Protein AF-A0A3C0YW04-F1 (afdb_monomer)

Radius of gyration: 13.29 Å; Cα contacts (8 Å, |Δi|>4): 84; chains: 1; bounding box: 31×26×33 Å

pLDDT: mean 92.04, std 8.36, range [55.81, 97.56]

Solvent-accessible surface area (backbone atoms only — not comparable to full-atom values): 5004 Å² total; per-residue (Å²): 128,78,72,99,50,91,66,43,67,41,53,69,53,42,29,51,49,31,52,47,45,66,38,88,86,40,90,57,22,68,58,48,44,58,67,38,68,39,86,41,31,61,73,64,65,81,82,80,51,56,60,30,76,68,32,93,81,74,49,51,33,53,60,34,40,54,52,39,54,53,50,42,52,50,53,52,47,33,65,74,68,60,60,89,120

Foldseek 3Di:
DDDPDPLEPDLVNLLVLLVLLPDPPRPCNVVSLVVQPDPRHLVPDPLPQPCCVPPPVNDGSSVSSVVSVVVSVVSVVCVVVVPPD

Nearest PDB structures (foldseek):
  8gs8-assembly1_B  TM=9.698E-01  e=7.716E-04  Homo sapiens
  2fbw-assembly2_O  TM=9.712E-01  e=1.511E-03  Gallus gallus
  8bqs-assembly1_CB  TM=9.551E-01  e=2.114E-03  Tetrahymena thermophila SB210
  3abv-assembly1_B  TM=9.649E-01  e=1.890E-03  Sus scrofa
  2acz-assembly1_B  TM=9.639E-01  e=4.895E-03  Escherichia coli

Structure (mmCIF, N/CA/C/O backbone):
data_AF-A0A3C0YW04-F1
#
_entry.id   AF-A0A3C0YW04-F1
#
loop_
_atom_site.group_PDB
_atom_site.id
_atom_site.type_symbol
_atom_site.label_atom_id
_atom_site.label_alt_id
_atom_site.label_comp_id
_atom_site.label_asym_id
_atom_site.label_entity_id
_atom_site.label_seq_id
_atom_site.pdbx_PDB_ins_code
_atom_site.Cartn_x
_atom_site.Cartn_y
_atom_site.Cartn_z
_atom_site.occupancy
_atom_site.B_iso_or_equiv
_atom_site.auth_seq_id
_atom_site.auth_comp_id
_atom_site.auth_asym_id
_atom_site.auth_atom_id
_atom_site.pdbx_PDB_model_num
ATOM 1 N N . VAL A 1 1 ? 10.756 -0.658 -11.476 1.00 62.81 1 VAL A N 1
ATOM 2 C CA . VAL A 1 1 ? 9.377 -0.171 -11.229 1.00 62.81 1 VAL A CA 1
ATOM 3 C C . VAL A 1 1 ? 9.380 0.783 -10.045 1.00 62.81 1 VAL A C 1
ATOM 5 O O . VAL A 1 1 ? 9.243 0.355 -8.908 1.00 62.81 1 VAL A O 1
ATOM 8 N N . VAL A 1 2 ? 9.598 2.062 -10.324 1.00 63.59 2 VAL A N 1
ATOM 9 C CA . VAL A 1 2 ? 9.471 3.201 -9.401 1.00 63.59 2 VAL A CA 1
ATOM 10 C C . VAL A 1 2 ? 8.962 4.361 -10.257 1.00 63.59 2 VAL A C 1
ATOM 12 O O . VAL A 1 2 ? 9.344 4.460 -11.421 1.00 63.59 2 VAL A O 1
ATOM 15 N N . GLY A 1 3 ? 7.980 5.097 -9.739 1.00 67.19 3 GLY A N 1
ATOM 16 C CA . GLY A 1 3 ? 7.160 6.034 -10.511 1.00 67.19 3 GLY A CA 1
ATOM 17 C C . GLY A 1 3 ? 7.652 7.482 -10.458 1.00 67.19 3 GLY A C 1
ATOM 18 O O . GLY A 1 3 ? 8.772 7.758 -10.054 1.00 67.19 3 GLY A O 1
ATOM 19 N N . LEU A 1 4 ? 6.753 8.391 -10.842 1.00 77.69 4 LEU A N 1
ATOM 20 C CA . LEU A 1 4 ? 6.935 9.850 -10.924 1.00 77.69 4 LEU A CA 1
ATOM 21 C C . LEU A 1 4 ? 7.223 10.546 -9.581 1.00 77.69 4 LEU A C 1
ATOM 23 O O . LEU A 1 4 ? 7.640 11.698 -9.572 1.00 77.69 4 LEU A O 1
ATOM 27 N N . ASP A 1 5 ? 6.949 9.877 -8.462 1.00 85.75 5 ASP A N 1
ATOM 28 C CA . ASP A 1 5 ? 7.088 10.423 -7.113 1.00 85.75 5 ASP A CA 1
ATOM 29 C C . ASP A 1 5 ? 8.265 9.744 -6.387 1.00 85.75 5 ASP A C 1
ATOM 31 O O . ASP A 1 5 ? 8.180 8.540 -6.114 1.00 85.75 5 ASP A O 1
ATOM 35 N N . PRO A 1 6 ? 9.341 10.482 -6.050 1.00 86.81 6 PRO A N 1
ATOM 36 C CA . PRO A 1 6 ? 10.474 9.958 -5.287 1.00 86.81 6 PRO A CA 1
ATOM 37 C C . PRO A 1 6 ? 10.097 9.441 -3.893 1.00 86.81 6 PRO A C 1
ATOM 39 O O . PRO A 1 6 ? 10.791 8.582 -3.356 1.00 86.81 6 PRO A O 1
ATOM 42 N N . GLY A 1 7 ? 9.002 9.940 -3.309 1.00 89.00 7 GLY A N 1
ATOM 43 C CA . GLY A 1 7 ? 8.496 9.502 -2.008 1.00 89.00 7 GLY A CA 1
ATOM 44 C C . GLY A 1 7 ? 7.739 8.173 -2.056 1.00 89.00 7 GLY A C 1
ATOM 45 O O . GLY A 1 7 ? 7.368 7.637 -1.009 1.00 89.00 7 GLY A O 1
ATOM 46 N N . PHE A 1 8 ? 7.501 7.615 -3.249 1.00 92.31 8 PHE A N 1
ATOM 47 C CA . PHE A 1 8 ? 6.745 6.379 -3.378 1.00 92.31 8 PHE A CA 1
ATOM 48 C C . PHE A 1 8 ? 7.481 5.183 -2.778 1.00 92.31 8 PHE A C 1
ATOM 50 O O . PHE A 1 8 ? 8.462 4.698 -3.337 1.00 92.31 8 PHE A O 1
ATOM 57 N N . ALA A 1 9 ? 6.924 4.628 -1.694 1.00 90.56 9 ALA A N 1
ATOM 58 C CA . ALA A 1 9 ? 7.465 3.453 -1.000 1.00 90.56 9 ALA A CA 1
ATOM 59 C C . ALA A 1 9 ? 7.701 2.241 -1.924 1.00 90.56 9 ALA A C 1
ATOM 61 O O . ALA A 1 9 ? 8.538 1.381 -1.649 1.00 90.56 9 ALA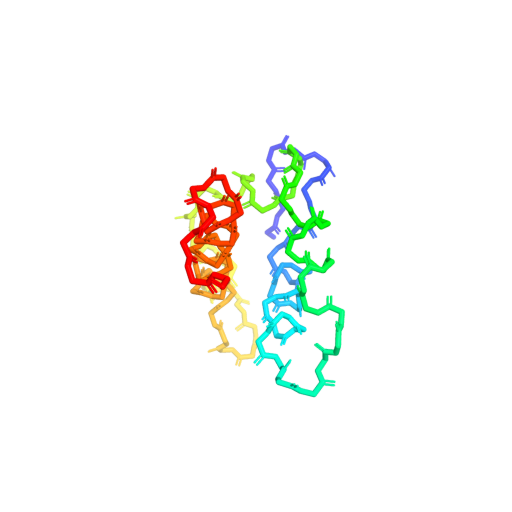 A O 1
ATOM 62 N N . GLY A 1 10 ? 6.962 2.164 -3.032 1.00 92.94 10 GLY A N 1
ATOM 63 C CA . GLY A 1 10 ? 7.173 1.160 -4.060 1.00 92.94 10 GLY A CA 1
ATOM 64 C C . GLY A 1 10 ? 6.347 -0.114 -3.861 1.00 92.94 10 GLY A C 1
ATOM 65 O O . GLY A 1 10 ? 5.807 -0.394 -2.785 1.00 92.94 10 GLY A O 1
ATOM 66 N N . PRO A 1 11 ? 6.241 -0.935 -4.918 1.00 95.06 11 PRO A N 1
ATOM 67 C CA . PRO A 1 11 ? 5.362 -2.097 -4.919 1.00 95.06 11 PRO A CA 1
ATOM 68 C C . PRO A 1 11 ? 5.807 -3.194 -3.944 1.00 95.06 11 PRO A C 1
ATOM 70 O O . PRO A 1 11 ? 4.963 -3.854 -3.344 1.00 95.06 11 PRO A O 1
ATOM 73 N N . ALA A 1 12 ? 7.116 -3.381 -3.753 1.00 94.81 12 ALA A N 1
ATOM 74 C CA . ALA A 1 12 ? 7.645 -4.391 -2.839 1.00 94.81 12 ALA A CA 1
ATOM 75 C C . ALA A 1 12 ? 7.333 -4.056 -1.369 1.00 94.81 12 ALA A C 1
ATOM 77 O O . ALA A 1 12 ? 6.849 -4.917 -0.632 1.00 94.81 12 ALA A O 1
ATOM 78 N N . ALA A 1 13 ? 7.539 -2.797 -0.965 1.00 94.88 13 ALA A N 1
ATOM 79 C CA . ALA A 1 13 ? 7.231 -2.331 0.385 1.00 94.88 13 ALA A CA 1
ATOM 80 C C . ALA A 1 13 ? 5.726 -2.412 0.675 1.00 94.88 13 ALA A C 1
ATOM 82 O O . ALA A 1 13 ? 5.321 -2.948 1.706 1.00 94.88 13 ALA A O 1
ATOM 83 N N . LEU A 1 14 ? 4.882 -1.971 -0.265 1.00 96.06 14 LEU A N 1
ATOM 84 C CA . LEU A 1 14 ? 3.429 -2.063 -0.112 1.00 96.06 14 LEU A CA 1
ATOM 85 C C . LEU A 1 14 ? 2.922 -3.511 -0.102 1.00 96.06 14 LEU A C 1
ATOM 87 O O . LEU A 1 14 ? 1.996 -3.827 0.643 1.00 96.06 14 LEU A O 1
ATOM 91 N N . ASN A 1 15 ? 3.545 -4.418 -0.860 1.00 96.50 15 ASN A N 1
ATOM 92 C CA . ASN A 1 15 ? 3.245 -5.845 -0.763 1.00 96.50 15 ASN A CA 1
ATOM 93 C C . ASN A 1 15 ? 3.591 -6.396 0.631 1.00 96.50 15 ASN A C 1
ATOM 95 O O . ASN A 1 15 ? 2.801 -7.135 1.216 1.00 96.50 15 ASN A O 1
ATOM 99 N N . ARG A 1 16 ? 4.731 -5.995 1.213 1.00 96.44 16 ARG A N 1
ATOM 100 C CA . ARG A 1 16 ? 5.088 -6.389 2.585 1.00 96.44 16 ARG A CA 1
ATOM 101 C C . ARG A 1 16 ? 4.109 -5.825 3.612 1.00 96.44 16 ARG A C 1
ATOM 103 O O . ARG A 1 16 ? 3.717 -6.560 4.516 1.00 96.44 16 ARG A O 1
ATOM 110 N N . ALA A 1 17 ? 3.680 -4.576 3.443 1.00 97.31 17 ALA A N 1
ATOM 111 C CA . ALA A 1 17 ? 2.665 -3.959 4.288 1.00 97.31 17 ALA A CA 1
ATOM 112 C C . ALA A 1 17 ? 1.315 -4.683 4.185 1.00 97.31 17 ALA A C 1
ATOM 114 O O . ALA A 1 17 ? 0.658 -4.888 5.199 1.00 97.31 17 ALA A O 1
ATOM 115 N N . PHE A 1 18 ? 0.923 -5.145 2.993 1.00 97.56 18 PHE A N 1
ATOM 116 C CA . PHE A 1 18 ? -0.276 -5.969 2.832 1.00 97.56 18 PHE A CA 1
ATOM 117 C C . PHE A 1 18 ? -0.180 -7.286 3.606 1.00 97.56 18 PHE A C 1
ATOM 119 O O . PHE A 1 18 ? -1.140 -7.654 4.282 1.00 97.56 18 PHE A O 1
ATOM 126 N N . VAL A 1 19 ? 0.966 -7.972 3.539 1.00 96.62 19 VAL A N 1
ATOM 127 C CA . VAL A 1 19 ? 1.200 -9.193 4.323 1.00 96.62 19 VAL A CA 1
ATOM 128 C C . VAL A 1 19 ? 1.134 -8.883 5.815 1.00 96.62 19 VAL A C 1
ATOM 130 O O . VAL A 1 19 ? 0.404 -9.557 6.525 1.00 96.62 19 VAL A O 1
ATOM 133 N N . ALA A 1 20 ? 1.825 -7.839 6.282 1.00 97.06 20 ALA A N 1
ATOM 134 C CA . ALA A 1 20 ? 1.819 -7.452 7.692 1.00 97.06 20 ALA A CA 1
ATOM 135 C C . ALA A 1 20 ? 0.412 -7.084 8.189 1.00 97.06 20 ALA A C 1
ATOM 137 O O . ALA A 1 20 ? 0.015 -7.508 9.265 1.00 97.06 20 ALA A O 1
ATOM 138 N N . ALA A 1 21 ? -0.371 -6.346 7.402 1.00 97.00 21 ALA A N 1
ATOM 139 C CA . ALA A 1 21 ? -1.747 -6.013 7.756 1.0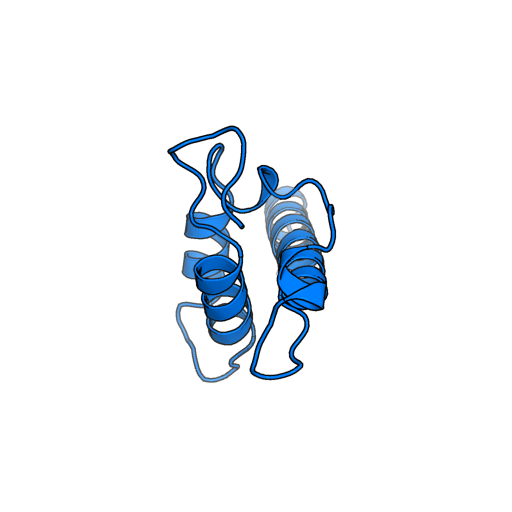0 97.00 21 ALA A CA 1
ATOM 140 C C . ALA A 1 21 ? -2.686 -7.232 7.696 1.00 97.00 21 ALA A C 1
ATOM 142 O O . ALA A 1 21 ? -3.742 -7.217 8.320 1.00 97.00 21 ALA A O 1
ATOM 143 N N . SER A 1 22 ? -2.355 -8.263 6.913 1.00 96.12 22 SER A N 1
ATOM 144 C CA . SER A 1 22 ? -3.195 -9.458 6.729 1.00 96.12 22 SER A CA 1
ATOM 145 C C . SER A 1 22 ? -2.819 -10.644 7.596 1.00 96.12 22 SER A C 1
ATOM 147 O O . SER A 1 22 ? -3.549 -11.629 7.580 1.00 96.12 22 SER A O 1
ATOM 149 N N . ASP A 1 23 ? -1.730 -10.533 8.343 1.00 96.50 23 ASP A N 1
ATOM 150 C CA . ASP A 1 23 ? -1.337 -11.492 9.361 1.00 96.50 23 ASP A CA 1
ATOM 151 C C . ASP A 1 23 ? -2.195 -11.262 10.612 1.00 96.50 23 ASP A C 1
ATOM 153 O O . ASP A 1 23 ? -2.159 -10.187 11.207 1.00 96.50 23 ASP A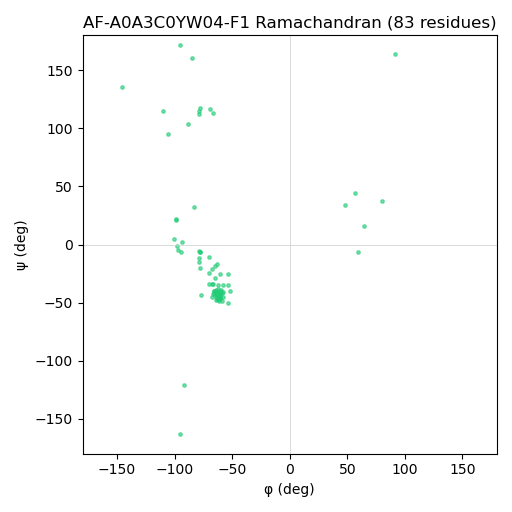 O 1
ATOM 157 N N . ASP A 1 24 ? -2.992 -12.256 10.988 1.00 95.38 24 ASP A N 1
ATOM 158 C CA . ASP A 1 24 ? -3.855 -12.246 12.174 1.00 95.38 24 ASP A CA 1
ATOM 159 C C . ASP A 1 24 ? -3.060 -12.251 13.485 1.00 95.38 24 ASP A C 1
ATOM 161 O O . ASP A 1 24 ? -3.560 -11.807 14.515 1.00 95.38 24 ASP A O 1
ATOM 165 N N . ARG A 1 25 ? -1.798 -12.684 13.435 1.00 96.00 25 ARG A N 1
ATOM 166 C CA . ARG A 1 25 ? -0.869 -12.642 14.571 1.00 96.00 25 ARG A CA 1
ATOM 167 C C . ARG A 1 25 ? -0.279 -11.251 14.795 1.00 96.00 25 ARG A C 1
ATOM 169 O O . ARG A 1 25 ? 0.391 -11.035 15.800 1.00 96.00 25 ARG A O 1
ATOM 176 N N . ASN A 1 26 ? -0.449 -10.323 13.849 1.00 95.94 26 ASN A N 1
ATOM 177 C CA . ASN A 1 26 ? 0.121 -8.987 13.951 1.00 95.94 26 ASN A CA 1
ATOM 178 C C . ASN A 1 26 ? -0.829 -8.028 14.680 1.00 95.94 26 ASN A C 1
ATOM 180 O O . ASN A 1 26 ? -1.765 -7.488 14.090 1.00 95.94 26 ASN A O 1
ATOM 184 N N . GLU A 1 27 ? -0.516 -7.741 15.941 1.00 95.94 27 GLU A N 1
ATOM 185 C CA . GLU A 1 27 ? -1.265 -6.799 16.785 1.00 95.94 27 GLU A CA 1
ATOM 186 C C . GLU A 1 27 ? -1.209 -5.346 16.275 1.00 95.94 27 GLU A C 1
ATOM 188 O O . GLU A 1 27 ? -2.067 -4.537 16.614 1.00 95.94 27 GLU A O 1
ATOM 193 N N . LEU A 1 28 ? -0.243 -5.013 15.407 1.00 95.44 28 LEU A N 1
ATOM 194 C CA . LEU A 1 28 ? -0.043 -3.669 14.849 1.00 95.44 28 LEU A CA 1
ATOM 195 C C . LEU A 1 28 ? -0.636 -3.511 13.437 1.00 95.44 28 LEU A C 1
ATOM 197 O O . LEU A 1 28 ? -0.221 -2.640 12.667 1.00 95.44 28 LEU A O 1
ATOM 201 N N . ALA A 1 29 ? -1.585 -4.366 13.042 1.00 95.44 29 ALA A N 1
ATOM 202 C CA . ALA A 1 29 ? -2.161 -4.343 11.697 1.00 95.44 29 ALA A CA 1
ATOM 203 C C . ALA A 1 29 ? -2.806 -2.987 11.341 1.00 95.44 29 ALA A C 1
ATOM 205 O O . ALA A 1 29 ? -2.620 -2.496 10.224 1.00 95.44 29 ALA A O 1
ATOM 206 N N . ASP A 1 30 ? -3.519 -2.358 12.278 1.00 94.19 30 ASP A N 1
ATOM 207 C CA . ASP A 1 30 ? -4.174 -1.061 12.056 1.00 94.19 30 ASP A CA 1
ATOM 208 C C . ASP A 1 30 ? -3.164 0.092 11.939 1.00 94.19 30 ASP A C 1
ATOM 210 O O . ASP A 1 30 ? -3.343 0.994 11.110 1.00 94.19 30 ASP A O 1
ATOM 214 N N . ASP A 1 31 ? -2.053 0.027 12.678 1.00 95.81 31 ASP A N 1
ATOM 215 C CA . ASP A 1 31 ? -0.966 1.003 12.578 1.00 95.81 31 ASP A CA 1
ATOM 216 C C . ASP A 1 31 ? -0.287 0.934 11.211 1.00 95.81 31 ASP A C 1
ATOM 218 O O . ASP A 1 31 ? -0.018 1.973 10.598 1.00 95.81 31 ASP A O 1
ATOM 222 N N . VAL A 1 32 ? -0.084 -0.277 10.676 1.00 96.12 32 VAL A N 1
ATOM 223 C CA . VAL A 1 32 ? 0.428 -0.477 9.311 1.00 96.12 32 VAL A CA 1
ATOM 224 C C . VAL A 1 32 ? -0.492 0.194 8.291 1.00 96.12 32 VAL A C 1
ATOM 226 O O . VAL A 1 32 ? -0.002 0.904 7.410 1.00 96.12 32 VAL A O 1
ATOM 229 N N . LEU A 1 33 ? -1.816 0.018 8.415 1.00 96.38 33 LEU A N 1
ATOM 230 C CA . LEU A 1 33 ? -2.791 0.678 7.537 1.00 96.38 33 LEU A CA 1
ATOM 231 C C . LEU A 1 33 ? -2.685 2.206 7.620 1.00 96.38 33 LEU A C 1
ATOM 233 O O . LEU A 1 33 ? -2.794 2.875 6.592 1.00 96.38 33 LEU A O 1
ATOM 237 N N . GLY A 1 34 ? -2.457 2.758 8.814 1.00 94.69 34 GLY A N 1
ATOM 238 C CA . GLY A 1 34 ? -2.214 4.186 9.017 1.00 94.69 34 GLY A CA 1
ATOM 239 C C . GLY A 1 34 ? -0.949 4.679 8.312 1.00 94.69 34 GLY A C 1
ATOM 240 O O . GLY A 1 34 ? -1.001 5.670 7.584 1.00 94.69 34 GLY A O 1
ATOM 241 N N . HIS A 1 35 ? 0.157 3.947 8.458 1.00 94.62 35 HIS A N 1
ATOM 242 C CA . HIS A 1 35 ? 1.458 4.322 7.900 1.00 94.62 35 HIS A CA 1
ATOM 243 C C . HIS A 1 35 ? 1.469 4.325 6.373 1.00 94.62 35 HIS A C 1
ATOM 245 O O . HIS A 1 35 ? 2.051 5.224 5.770 1.00 94.62 35 HIS A O 1
ATOM 251 N N . VAL A 1 36 ? 0.815 3.356 5.724 1.00 95.62 36 VAL A N 1
ATOM 252 C CA . VAL A 1 36 ? 0.783 3.311 4.252 1.00 95.62 36 VAL A CA 1
ATOM 253 C C . VAL A 1 36 ? -0.208 4.297 3.639 1.00 95.62 36 VAL A C 1
ATOM 255 O O . VAL A 1 36 ? -0.080 4.633 2.465 1.00 95.62 36 VAL A O 1
ATOM 258 N N . ALA A 1 37 ? -1.193 4.773 4.401 1.00 94.69 37 ALA A N 1
ATOM 259 C CA . ALA A 1 37 ? -2.269 5.634 3.913 1.00 94.69 37 ALA A CA 1
ATOM 260 C C . ALA A 1 37 ? -1.894 7.127 3.838 1.00 94.69 37 ALA A C 1
ATOM 262 O O . ALA A 1 37 ? -2.770 7.977 4.029 1.00 94.69 37 ALA A O 1
ATOM 263 N N . ASN A 1 38 ? -0.624 7.431 3.561 1.00 91.81 38 ASN A N 1
ATOM 264 C CA . ASN A 1 38 ? -0.093 8.783 3.394 1.00 91.81 38 ASN A CA 1
ATOM 265 C C . ASN A 1 38 ? -0.060 9.214 1.911 1.00 91.81 38 ASN A C 1
ATOM 267 O O . ASN A 1 38 ? -0.332 8.409 1.016 1.00 91.81 38 ASN A O 1
ATOM 271 N N . GLU A 1 39 ? 0.251 10.487 1.656 1.00 88.94 39 GLU A N 1
ATOM 272 C CA . GLU A 1 39 ? 0.218 11.101 0.319 1.00 88.94 39 GLU A CA 1
ATOM 273 C C . GLU A 1 39 ? 1.193 10.461 -0.683 1.00 8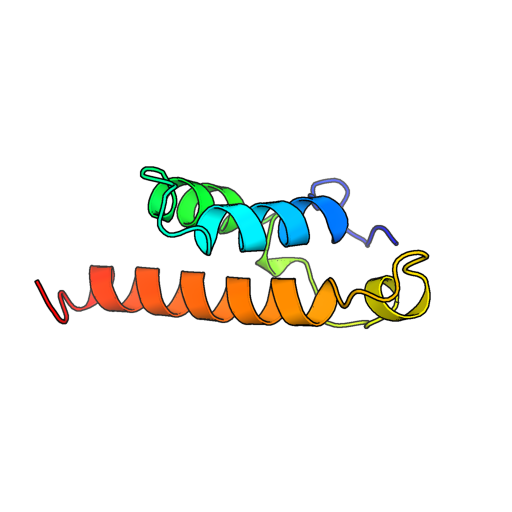8.94 39 GLU A C 1
ATOM 275 O O . GLU A 1 39 ? 0.846 10.292 -1.851 1.00 88.94 39 GLU A O 1
ATOM 280 N N . HIS A 1 40 ? 2.361 10.027 -0.205 1.00 89.31 40 HIS A N 1
ATOM 281 C CA . HIS A 1 40 ? 3.418 9.401 -0.997 1.00 89.31 40 HIS A CA 1
ATOM 282 C C . HIS A 1 40 ? 3.333 7.865 -0.992 1.00 89.31 40 HIS A C 1
ATOM 284 O O . HIS A 1 40 ? 4.056 7.183 -1.705 1.00 89.31 40 HIS A O 1
ATOM 290 N N . GLY A 1 41 ? 2.441 7.277 -0.201 1.00 90.56 41 GLY A N 1
ATOM 291 C CA . GLY A 1 41 ? 2.392 5.843 0.041 1.00 90.56 41 GLY A CA 1
ATOM 292 C C . GLY A 1 41 ? 1.465 5.109 -0.921 1.00 90.56 41 GLY A C 1
ATOM 293 O O . GLY A 1 41 ? 1.617 5.107 -2.143 1.00 90.56 41 GLY A O 1
ATOM 294 N N . LEU A 1 42 ? 0.478 4.441 -0.336 1.00 94.88 42 LEU A N 1
ATOM 295 C CA . LEU A 1 42 ? -0.447 3.529 -1.001 1.00 94.88 42 LEU A CA 1
ATOM 296 C C . LEU A 1 42 ? -1.164 4.135 -2.217 1.00 94.88 42 LEU A C 1
ATOM 298 O O . LEU A 1 42 ? -1.425 3.439 -3.202 1.00 94.88 42 LEU A O 1
ATOM 302 N N . TRP A 1 43 ? -1.483 5.427 -2.153 1.00 94.00 43 TRP A N 1
ATOM 303 C CA . TRP A 1 43 ? -2.290 6.121 -3.158 1.00 94.00 43 TRP A CA 1
ATOM 304 C C . TRP A 1 43 ? -1.516 6.499 -4.422 1.00 94.00 43 TRP A C 1
ATOM 306 O O . TRP A 1 43 ? -2.134 6.764 -5.448 1.00 94.00 43 TRP A O 1
ATOM 316 N N . ARG A 1 44 ? -0.179 6.452 -4.389 1.00 93.88 44 ARG A N 1
ATOM 317 C CA . ARG A 1 44 ? 0.671 6.722 -5.560 1.00 93.88 44 ARG A CA 1
ATOM 318 C C . ARG A 1 44 ? 0.750 5.557 -6.547 1.00 93.88 44 ARG A C 1
ATOM 320 O O . ARG A 1 44 ? 1.330 5.686 -7.622 1.00 93.88 44 ARG A O 1
ATOM 327 N N . CYS A 1 45 ? 0.176 4.402 -6.211 1.00 93.25 45 CYS A N 1
ATOM 328 C CA . CYS A 1 45 ? 0.060 3.299 -7.156 1.00 93.25 45 CYS A CA 1
ATOM 329 C C . CYS A 1 45 ? -1.106 3.545 -8.128 1.00 93.25 45 CYS A C 1
ATOM 331 O O . CYS A 1 45 ? -2.267 3.479 -7.725 1.00 93.25 45 CYS A O 1
ATOM 333 N N . HIS A 1 46 ? -0.791 3.760 -9.406 1.00 92.31 46 HIS A N 1
ATOM 334 C CA . HIS A 1 46 ? -1.756 4.000 -10.491 1.00 92.31 46 HIS A CA 1
ATOM 335 C C . HIS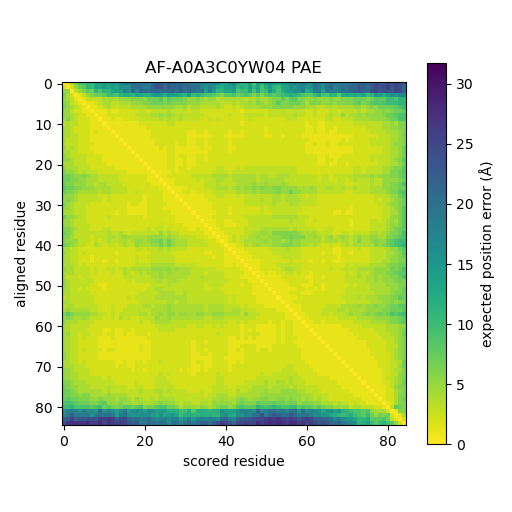 A 1 46 ? -2.069 2.754 -11.334 1.00 92.31 46 HIS A C 1
ATOM 337 O O . HIS A 1 46 ? -2.487 2.876 -12.477 1.00 92.31 46 HIS A O 1
ATOM 343 N N . ASP A 1 47 ? -1.837 1.556 -10.792 1.00 92.56 47 ASP A N 1
ATOM 344 C CA . ASP A 1 47 ? -2.277 0.297 -11.411 1.00 92.56 47 ASP A CA 1
ATOM 345 C C . ASP A 1 47 ? -1.761 0.075 -12.839 1.00 92.56 47 ASP A C 1
ATOM 347 O O . ASP A 1 47 ? -2.478 -0.384 -13.716 1.00 92.56 47 ASP A O 1
ATOM 351 N N . LEU A 1 48 ? -0.471 0.359 -13.049 1.00 92.75 48 LEU A N 1
ATOM 352 C CA . LEU A 1 48 ? 0.232 0.120 -14.317 1.00 92.75 48 LEU A CA 1
ATOM 353 C C . LEU A 1 48 ? 0.649 -1.349 -14.529 1.00 92.75 48 LEU A C 1
ATOM 355 O O . LEU A 1 48 ? 1.183 -1.682 -15.572 1.00 92.75 48 LEU A O 1
ATOM 359 N N . TYR A 1 49 ? 0.460 -2.223 -13.535 1.00 94.06 49 TYR A N 1
ATOM 360 C CA . TYR A 1 49 ? 0.764 -3.669 -13.568 1.00 94.06 49 TYR A CA 1
ATOM 361 C C . TYR A 1 49 ? 2.216 -4.110 -13.848 1.00 94.06 49 TYR A C 1
ATOM 363 O O . TYR A 1 49 ? 2.528 -5.278 -13.617 1.00 94.06 49 TYR A O 1
ATOM 371 N N . GLU A 1 50 ? 3.134 -3.204 -14.188 1.00 93.44 50 GLU A N 1
ATOM 372 C CA . GLU A 1 50 ? 4.551 -3.516 -14.449 1.00 93.44 50 GLU A CA 1
ATOM 373 C C . GLU A 1 50 ? 5.221 -4.315 -13.325 1.00 93.44 50 GLU A C 1
ATOM 375 O O . GLU A 1 50 ? 5.965 -5.260 -13.569 1.00 93.44 50 GLU A O 1
ATOM 380 N N . CYS A 1 51 ? 4.923 -3.994 -12.062 1.00 94.62 51 CYS A N 1
ATOM 381 C CA . CYS A 1 51 ? 5.481 -4.718 -10.917 1.00 94.62 51 CYS A CA 1
ATOM 382 C C . CYS A 1 51 ? 5.038 -6.181 -10.832 1.00 94.62 51 CYS A C 1
ATOM 384 O O . CYS A 1 51 ? 5.781 -6.991 -10.287 1.00 94.62 51 CYS A O 1
ATOM 386 N N . THR A 1 52 ? 3.853 -6.515 -11.342 1.00 96.06 52 THR A N 1
ATOM 387 C CA . THR A 1 52 ? 3.395 -7.904 -11.447 1.00 96.06 52 THR A CA 1
ATOM 388 C C . THR A 1 52 ? 4.077 -8.591 -12.628 1.00 96.06 52 THR A C 1
ATOM 390 O O . THR A 1 52 ? 4.573 -9.700 -12.462 1.00 96.06 52 THR A O 1
ATOM 393 N N . ALA A 1 53 ? 4.176 -7.918 -13.780 1.00 96.12 53 ALA A N 1
ATOM 394 C CA . ALA A 1 53 ? 4.780 -8.478 -14.990 1.00 96.12 53 ALA A CA 1
ATOM 395 C C . ALA A 1 53 ? 6.259 -8.862 -14.805 1.00 96.12 53 ALA A C 1
ATOM 397 O O . ALA A 1 53 ? 6.685 -9.914 -15.270 1.00 96.12 53 ALA A O 1
ATOM 398 N N . VAL A 1 54 ? 7.034 -8.042 -14.087 1.00 95.50 54 VAL A N 1
ATOM 399 C CA . VAL A 1 54 ? 8.480 -8.272 -13.903 1.00 95.50 54 VAL A CA 1
ATOM 400 C C . VAL A 1 54 ? 8.834 -9.050 -12.634 1.00 95.50 54 VAL A C 1
ATOM 402 O O . VAL A 1 54 ? 10.015 -9.210 -12.328 1.00 95.50 54 VAL A O 1
ATOM 405 N N . CYS A 1 55 ? 7.854 -9.487 -11.834 1.00 95.81 55 CYS A N 1
ATOM 406 C CA . CYS A 1 55 ? 8.160 -10.093 -10.542 1.00 95.81 55 CYS A CA 1
ATOM 407 C C . CYS A 1 55 ? 8.832 -11.469 -10.720 1.00 95.81 55 CYS A C 1
ATOM 409 O O . CYS A 1 55 ? 8.169 -12.415 -11.147 1.00 95.81 55 CYS A O 1
ATOM 411 N N . PRO A 1 56 ? 10.093 -11.662 -10.283 1.00 96.56 56 PRO A N 1
ATOM 412 C CA . PRO A 1 56 ? 10.803 -12.933 -10.466 1.00 96.56 56 PRO A CA 1
ATOM 413 C C . PRO A 1 56 ? 10.239 -14.069 -9.600 1.00 96.56 56 PRO A C 1
ATOM 415 O O . PRO A 1 56 ? 10.630 -15.223 -9.744 1.00 96.56 56 PRO A O 1
ATOM 418 N N . LYS A 1 57 ? 9.352 -13.745 -8.652 1.00 95.56 57 LYS A N 1
ATOM 419 C CA . LYS A 1 57 ? 8.686 -14.709 -7.769 1.00 95.56 57 LYS A CA 1
ATOM 420 C C . LYS A 1 57 ? 7.281 -15.087 -8.241 1.00 95.56 57 LYS A C 1
ATOM 422 O O . LYS A 1 57 ? 6.631 -15.869 -7.560 1.00 95.56 57 LYS A O 1
ATOM 427 N N . GLY A 1 58 ? 6.795 -14.517 -9.347 1.00 94.44 58 GLY A N 1
ATOM 428 C CA . GLY A 1 58 ? 5.456 -14.808 -9.870 1.00 94.44 58 GLY A CA 1
ATOM 429 C C . GLY A 1 58 ? 4.306 -14.386 -8.946 1.00 94.44 58 GLY A C 1
ATOM 430 O O . GLY A 1 58 ? 3.180 -14.845 -9.115 1.00 94.44 58 GLY A O 1
ATOM 431 N N . ILE A 1 59 ? 4.568 -13.529 -7.955 1.00 95.19 59 ILE A N 1
ATOM 432 C CA . ILE A 1 59 ? 3.520 -12.941 -7.115 1.00 95.19 59 ILE A CA 1
ATOM 433 C C . ILE A 1 59 ? 2.951 -11.699 -7.802 1.00 95.19 59 ILE A C 1
ATOM 435 O O . ILE A 1 59 ? 3.607 -11.098 -8.651 1.00 95.19 59 ILE A O 1
ATOM 439 N N . SER A 1 60 ? 1.752 -11.272 -7.399 1.00 95.81 60 SER A N 1
ATOM 440 C CA . SER A 1 60 ? 1.164 -10.014 -7.868 1.00 95.81 60 SER A CA 1
ATOM 441 C C . SER A 1 60 ? 1.208 -8.940 -6.776 1.00 95.81 60 SER A C 1
ATOM 443 O O . SER A 1 60 ? 0.286 -8.861 -5.954 1.00 95.81 60 SER A O 1
ATOM 445 N N . PRO A 1 61 ? 2.238 -8.065 -6.767 1.00 95.81 61 PRO A N 1
ATOM 446 C CA . PRO A 1 61 ? 2.244 -6.882 -5.916 1.00 95.81 61 PRO A CA 1
ATOM 447 C C . PRO A 1 61 ? 1.045 -5.976 -6.197 1.00 95.81 61 PRO A C 1
ATOM 449 O O . PRO A 1 61 ? 0.495 -5.396 -5.269 1.00 95.81 61 PRO A O 1
ATOM 452 N N . THR A 1 62 ? 0.595 -5.877 -7.454 1.00 96.44 62 THR A N 1
ATOM 453 C CA . THR A 1 62 ? -0.565 -5.048 -7.815 1.00 96.44 62 THR A CA 1
ATOM 454 C C . THR A 1 62 ? -1.828 -5.516 -7.095 1.00 96.44 62 THR A C 1
ATOM 456 O O . THR A 1 62 ? -2.517 -4.702 -6.484 1.0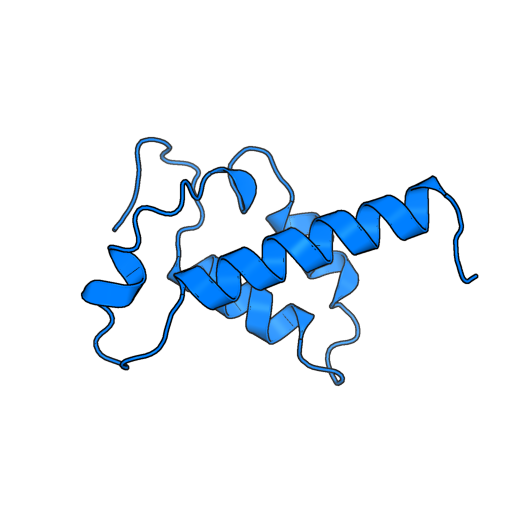0 96.44 62 THR A O 1
ATOM 459 N N . LEU A 1 63 ? -2.100 -6.826 -7.075 1.00 96.88 63 LEU A N 1
ATOM 460 C CA . LEU A 1 63 ? -3.253 -7.374 -6.361 1.00 96.88 63 LEU A CA 1
ATOM 461 C C . LEU A 1 63 ? -3.161 -7.134 -4.846 1.00 96.88 63 LEU A C 1
ATOM 463 O O . LEU A 1 63 ? -4.159 -6.777 -4.216 1.00 96.88 63 LEU A O 1
ATOM 467 N N . ALA A 1 64 ? -1.973 -7.296 -4.259 1.00 97.19 64 ALA A N 1
ATOM 468 C CA . ALA A 1 64 ? -1.741 -6.998 -2.847 1.00 97.19 64 ALA A CA 1
ATOM 469 C C . ALA A 1 64 ? -2.011 -5.518 -2.527 1.00 97.19 64 ALA A C 1
ATOM 471 O O . ALA A 1 64 ? -2.728 -5.21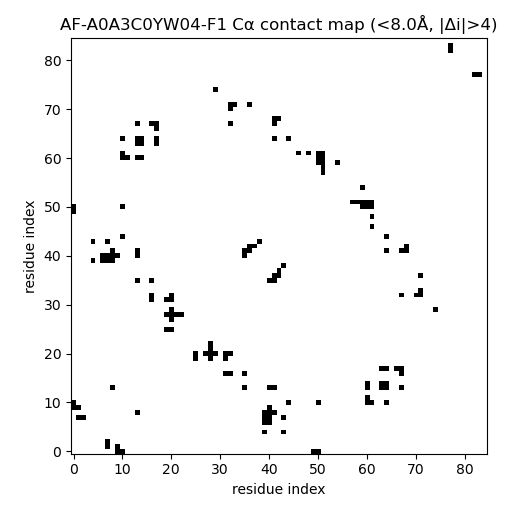1 -1.574 1.00 97.19 64 ALA A O 1
ATOM 472 N N . ILE A 1 65 ? -1.518 -4.600 -3.364 1.00 97.12 65 ILE A N 1
ATOM 473 C CA . ILE A 1 65 ? -1.734 -3.153 -3.227 1.00 97.12 65 ILE A CA 1
ATOM 474 C C . ILE A 1 65 ? -3.221 -2.801 -3.345 1.00 97.12 65 ILE A C 1
ATOM 476 O O . ILE A 1 65 ? -3.729 -2.023 -2.541 1.00 97.12 65 ILE A O 1
ATOM 480 N N . GLN A 1 66 ? -3.949 -3.402 -4.286 1.00 97.44 66 GLN A N 1
ATOM 481 C CA . GLN A 1 66 ? -5.394 -3.197 -4.434 1.00 97.44 66 GLN A CA 1
ATOM 482 C C . GLN A 1 66 ? -6.178 -3.650 -3.199 1.00 97.44 66 GLN A C 1
ATOM 484 O O . GLN A 1 66 ? -7.046 -2.933 -2.691 1.00 97.44 66 GLN A O 1
ATOM 489 N N . ARG A 1 67 ? -5.839 -4.821 -2.651 1.00 97.44 67 ARG A N 1
ATOM 490 C CA . ARG A 1 67 ? -6.440 -5.297 -1.399 1.00 97.44 67 ARG A CA 1
ATOM 491 C C . ARG A 1 67 ? -6.093 -4.379 -0.231 1.00 97.44 67 ARG A C 1
ATOM 493 O O . ARG A 1 67 ? -6.963 -4.092 0.589 1.00 97.44 67 ARG A O 1
ATOM 500 N N . LEU A 1 68 ? -4.864 -3.870 -0.181 1.00 97.25 68 LEU A N 1
ATOM 501 C CA . LEU A 1 68 ? -4.430 -2.912 0.830 1.00 97.25 68 LEU A CA 1
ATOM 502 C C . LEU A 1 68 ? -5.207 -1.586 0.733 1.00 97.25 68 LEU A C 1
ATOM 504 O O . LEU A 1 68 ? -5.705 -1.121 1.757 1.00 97.25 68 LEU A O 1
ATOM 508 N N . LYS A 1 69 ? -5.428 -1.040 -0.477 1.00 97.25 69 LYS A N 1
ATOM 509 C CA . LYS A 1 69 ? -6.310 0.125 -0.722 1.00 97.25 69 LYS A CA 1
ATOM 510 C C . LYS A 1 69 ? -7.703 -0.113 -0.140 1.00 97.25 69 LYS A C 1
ATOM 512 O O . LYS A 1 69 ? -8.187 0.692 0.653 1.00 97.25 69 LYS A O 1
ATOM 517 N N . ARG A 1 70 ? -8.321 -1.260 -0.449 1.00 97.06 70 ARG A N 1
ATOM 518 C CA . ARG A 1 70 ? -9.649 -1.620 0.079 1.00 97.06 70 ARG A CA 1
ATOM 519 C C . ARG A 1 70 ? -9.670 -1.703 1.606 1.00 97.06 70 ARG A C 1
ATOM 521 O O . ARG A 1 70 ? -10.623 -1.221 2.223 1.00 97.06 70 ARG A O 1
ATOM 528 N N . ARG A 1 71 ? -8.643 -2.298 2.219 1.00 96.12 71 ARG A N 1
ATOM 529 C CA . ARG A 1 71 ? -8.526 -2.400 3.681 1.00 96.12 71 ARG A CA 1
ATOM 530 C C . ARG A 1 71 ? -8.413 -1.031 4.333 1.00 96.12 71 ARG A C 1
ATOM 532 O O . ARG A 1 71 ? -9.165 -0.767 5.263 1.00 96.12 71 ARG A O 1
ATOM 539 N N . VAL A 1 72 ? -7.554 -0.153 3.813 1.00 96.44 72 VAL A N 1
ATOM 540 C CA . VAL A 1 72 ? -7.424 1.225 4.306 1.00 96.44 72 VAL A CA 1
ATOM 541 C C . VAL A 1 72 ? -8.753 1.970 4.198 1.00 96.44 72 VAL A C 1
ATOM 543 O O . VAL A 1 72 ? -9.191 2.562 5.183 1.00 96.44 72 VAL A O 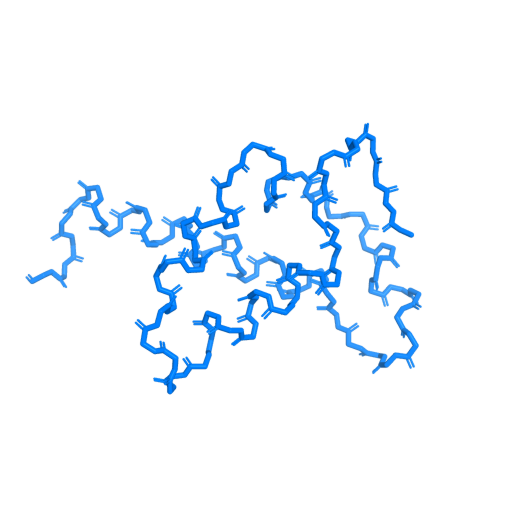1
ATOM 546 N N . THR A 1 73 ? -9.430 1.912 3.047 1.00 95.81 73 THR A N 1
ATOM 547 C CA . THR A 1 73 ? -10.731 2.574 2.861 1.00 95.81 73 THR A CA 1
ATOM 548 C C . THR A 1 73 ? -11.772 2.041 3.839 1.00 95.81 73 THR A C 1
ATOM 550 O O . THR A 1 73 ? -12.450 2.821 4.499 1.00 95.81 73 THR A O 1
ATOM 553 N N . THR A 1 74 ? -11.867 0.718 3.989 1.00 94.69 74 THR A N 1
ATOM 554 C CA . THR A 1 74 ? -12.818 0.085 4.914 1.00 94.69 74 THR A CA 1
ATOM 555 C C . THR A 1 74 ? -12.509 0.450 6.365 1.00 94.69 74 THR A C 1
ATOM 557 O O . THR A 1 74 ? -13.420 0.782 7.116 1.00 94.69 74 THR A O 1
ATOM 560 N N . HIS A 1 75 ? -11.234 0.430 6.761 1.00 93.56 75 HIS A N 1
ATOM 561 C CA . HIS A 1 75 ? -10.787 0.807 8.100 1.00 9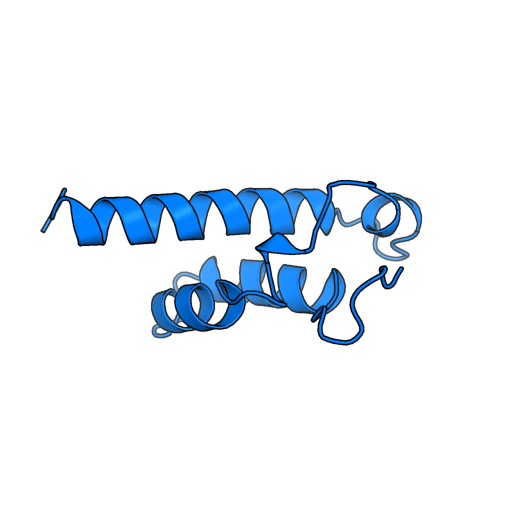3.56 75 HIS A CA 1
ATOM 562 C C . HIS A 1 75 ? -11.120 2.276 8.408 1.00 93.56 75 HIS A C 1
ATOM 564 O O . HIS A 1 75 ? -11.725 2.571 9.441 1.00 93.56 75 HIS A O 1
ATOM 570 N N . LYS A 1 76 ? -10.826 3.198 7.478 1.00 92.31 76 LYS A N 1
ATOM 571 C CA . LYS A 1 76 ? -11.199 4.616 7.607 1.00 92.31 76 LYS A CA 1
ATOM 572 C C . LYS A 1 76 ? -12.717 4.798 7.684 1.00 92.31 76 LYS A C 1
ATOM 574 O O . LYS A 1 76 ? -13.183 5.542 8.540 1.00 92.31 76 LYS A O 1
ATOM 579 N N . LEU A 1 77 ? -13.483 4.085 6.855 1.00 93.44 77 LEU A N 1
ATOM 580 C CA . LEU A 1 77 ? -14.946 4.152 6.840 1.00 93.44 77 LEU A CA 1
ATOM 581 C C . LEU A 1 77 ? -15.556 3.649 8.157 1.00 93.44 77 LEU A C 1
ATOM 583 O O . LEU A 1 77 ? -16.375 4.341 8.755 1.00 93.44 77 LEU A O 1
ATOM 587 N N . LYS A 1 78 ? -15.119 2.486 8.656 1.00 91.88 78 LYS A N 1
ATOM 588 C CA . LYS A 1 78 ? -15.576 1.941 9.945 1.00 91.88 78 LYS A CA 1
ATOM 589 C C . LYS A 1 78 ? -15.295 2.899 11.101 1.00 91.88 78 LYS A C 1
ATOM 591 O O . LYS A 1 78 ? -16.169 3.094 11.942 1.00 91.88 78 LYS A O 1
ATOM 596 N N . ARG A 1 79 ? -14.115 3.536 11.125 1.00 89.12 79 ARG A N 1
ATOM 597 C CA . ARG A 1 79 ? -13.770 4.546 12.142 1.00 89.12 79 ARG A CA 1
ATOM 598 C C . ARG A 1 79 ? -14.618 5.811 12.016 1.00 89.12 79 ARG A C 1
ATOM 600 O O . ARG A 1 79 ? -15.083 6.307 13.034 1.00 89.12 79 ARG A O 1
ATOM 607 N N . ALA A 1 80 ? -14.838 6.303 10.797 1.00 89.94 80 ALA A N 1
ATOM 608 C CA . ALA A 1 80 ? -15.619 7.515 10.550 1.00 89.94 80 ALA A CA 1
ATOM 609 C C . ALA A 1 80 ? -17.097 7.349 10.933 1.00 89.94 80 ALA A C 1
ATOM 611 O O . ALA A 1 80 ? -17.676 8.235 11.551 1.00 89.94 80 ALA A O 1
ATOM 612 N N . PHE A 1 81 ? -17.692 6.199 10.614 1.00 90.75 81 PHE A N 1
ATOM 613 C CA . PHE A 1 81 ? -19.118 5.944 10.836 1.00 90.75 81 PHE A CA 1
ATOM 614 C C . PHE A 1 81 ? -19.413 5.111 12.095 1.00 90.75 81 PHE A C 1
ATOM 616 O O . PHE A 1 81 ? -20.561 4.747 12.332 1.00 90.75 81 PHE A O 1
ATOM 623 N N . ARG A 1 82 ? -18.390 4.796 12.906 1.00 80.31 82 ARG A N 1
ATOM 624 C CA . ARG A 1 82 ? -18.476 3.958 14.121 1.00 80.31 82 ARG A CA 1
ATOM 625 C C . ARG A 1 82 ? -19.253 2.646 13.902 1.00 80.31 82 ARG A C 1
ATOM 627 O O . ARG A 1 82 ? -19.942 2.165 14.797 1.00 80.31 82 ARG A O 1
ATOM 634 N N . ILE A 1 83 ? -19.144 2.082 12.698 1.00 72.44 83 ILE A N 1
ATOM 635 C CA . ILE A 1 83 ? -19.865 0.874 12.284 1.00 72.44 83 ILE A CA 1
ATOM 636 C C . ILE A 1 83 ? -19.147 -0.342 12.875 1.00 72.44 83 ILE A C 1
ATOM 638 O O . ILE A 1 83 ? -18.015 -0.638 12.487 1.00 72.44 83 ILE A O 1
ATOM 642 N N . GLY A 1 84 ? -19.827 -1.054 13.778 1.00 66.88 84 GLY A N 1
ATOM 643 C CA . GLY A 1 84 ? -19.339 -2.302 14.372 1.00 66.88 84 GLY A CA 1
ATOM 644 C C . GLY A 1 84 ? -18.333 -2.129 15.513 1.00 66.88 84 GLY A C 1
ATOM 645 O O . GLY A 1 84 ? -17.390 -2.914 15.586 1.00 66.88 84 GLY A O 1
ATOM 646 N N . ARG A 1 85 ? -18.514 -1.110 16.367 1.00 55.81 85 ARG A N 1
ATOM 647 C CA . ARG A 1 85 ? -17.996 -1.132 17.744 1.00 55.81 85 ARG A CA 1
ATOM 648 C C . ARG A 1 85 ? -19.067 -1.705 18.664 1.00 55.81 85 ARG A C 1
ATOM 650 O O . ARG A 1 85 ? -20.233 -1.294 18.478 1.00 55.81 85 ARG A O 1
#

Secondary structure (DSSP, 8-state):
---S-TT--HHHHHHHHHHHHH-TT-TTHHHHHHHHSSTTTGGG-----HHHHT-TT---HHHHHHHHHHHHHHHHHHHHHTTT-

Mean predicted aligned error: 4.03 Å

Sequence (85 aa):
VVGLDPGFAGPAALNRAFVAASDDRNELADDVLGHVANEHGLWRCHDLYECTAVCPKGISPTLAIQRLKRRVTTHKLKRAFRIGR